Protein AF-A0A7Y5RY85-F1 (afdb_monomer_lite)

Foldseek 3Di:
DDPPPPPDDPVVVVLVVQPCDQPPLVVLQVVLVVCVVVVVLVSSLVSLVVSCGNHVPDLVSLLSNLVSCVVVVVPVVSLVSLVVCVVVVVCPVVSVVVCCVSPPDDPPPPPPPPDD

Structure (mmCIF, N/CA/C/O backbone):
data_AF-A0A7Y5RY85-F1
#
_entry.id   AF-A0A7Y5RY85-F1
#
loop_
_atom_site.group_PDB
_atom_site.id
_atom_site.type_symbol
_atom_site.label_atom_id
_atom_site.label_alt_id
_atom_site.label_comp_id
_atom_site.label_asym_id
_atom_site.label_entity_id
_atom_site.label_seq_id
_atom_site.pdbx_PDB_ins_code
_atom_site.Cartn_x
_atom_site.Cartn_y
_atom_site.Cartn_z
_atom_site.occupancy
_atom_site.B_iso_or_equiv
_atom_site.auth_seq_id
_atom_site.auth_comp_id
_atom_site.auth_asym_id
_atom_site.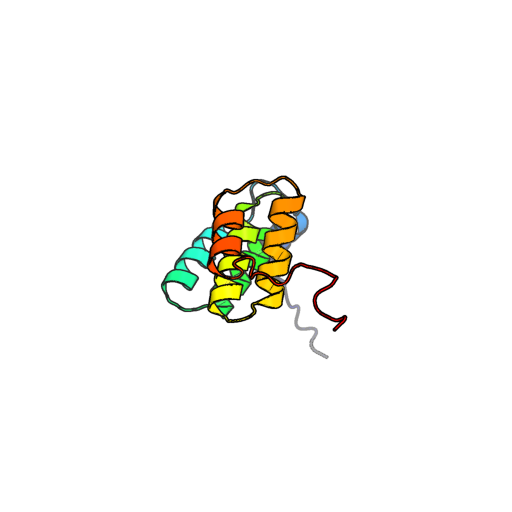auth_atom_id
_atom_site.pdbx_PDB_model_num
ATOM 1 N N . MET A 1 1 ? 27.131 -31.102 4.960 1.00 42.59 1 MET A N 1
ATOM 2 C CA . MET A 1 1 ? 26.549 -29.756 4.746 1.00 42.59 1 MET A CA 1
ATOM 3 C C . MET A 1 1 ? 25.741 -29.737 3.453 1.00 42.59 1 MET A C 1
ATOM 5 O O . MET A 1 1 ? 26.321 -29.611 2.382 1.00 42.59 1 MET A O 1
ATOM 9 N N . GLY A 1 2 ? 24.419 -29.897 3.532 1.00 49.03 2 GLY A N 1
ATOM 10 C CA . GLY A 1 2 ? 23.543 -29.742 2.370 1.00 49.03 2 GLY A CA 1
ATOM 11 C C . GLY A 1 2 ? 23.353 -28.261 2.058 1.00 49.03 2 GLY A C 1
ATOM 12 O O . GLY A 1 2 ? 22.667 -27.563 2.800 1.00 49.03 2 GLY A O 1
ATOM 13 N N . ARG A 1 3 ? 23.951 -27.768 0.969 1.00 54.47 3 ARG A N 1
ATOM 14 C CA . ARG A 1 3 ? 23.483 -26.523 0.355 1.00 54.47 3 ARG A CA 1
ATOM 15 C C . ARG A 1 3 ? 22.150 -26.863 -0.294 1.00 54.47 3 ARG A C 1
ATOM 17 O O . ARG A 1 3 ? 22.111 -27.348 -1.417 1.00 54.47 3 ARG A O 1
ATOM 24 N N . SER A 1 4 ? 21.073 -26.688 0.466 1.00 54.00 4 SER A N 1
ATOM 25 C CA . SER A 1 4 ? 19.738 -26.539 -0.097 1.00 54.00 4 SER A CA 1
ATOM 26 C C . SER A 1 4 ? 19.841 -25.390 -1.096 1.00 54.00 4 SER A C 1
ATOM 28 O O . SER A 1 4 ? 19.956 -24.224 -0.718 1.00 54.00 4 SER A O 1
ATOM 30 N N . ASP A 1 5 ? 19.922 -25.748 -2.373 1.00 58.47 5 ASP A N 1
ATOM 31 C CA . ASP A 1 5 ? 19.779 -24.837 -3.494 1.00 58.47 5 ASP A CA 1
ATOM 32 C C . ASP A 1 5 ? 18.347 -24.306 -3.411 1.00 58.47 5 ASP A C 1
ATOM 34 O O . ASP A 1 5 ? 17.404 -24.900 -3.933 1.00 58.47 5 ASP A O 1
ATOM 38 N N . ARG A 1 6 ? 18.155 -23.240 -2.623 1.00 62.25 6 ARG A N 1
ATOM 39 C CA . ARG A 1 6 ? 16.931 -22.444 -2.614 1.00 62.25 6 ARG A CA 1
ATOM 40 C C . ARG A 1 6 ? 16.869 -21.752 -3.967 1.00 62.25 6 ARG A C 1
ATOM 42 O O . ARG A 1 6 ? 17.161 -20.561 -4.071 1.00 62.25 6 ARG A O 1
ATOM 49 N N . ARG A 1 7 ? 16.528 -22.510 -5.011 1.00 67.44 7 ARG A N 1
ATOM 50 C CA . ARG A 1 7 ? 16.228 -21.939 -6.315 1.00 67.44 7 ARG A CA 1
ATOM 51 C C . ARG A 1 7 ? 15.047 -21.026 -6.104 1.00 67.44 7 ARG A C 1
ATOM 53 O O . ARG A 1 7 ? 13.941 -21.463 -5.794 1.00 67.44 7 ARG A O 1
ATOM 60 N N . ARG A 1 8 ? 15.339 -19.735 -6.173 1.00 72.38 8 ARG A N 1
ATOM 61 C CA . ARG A 1 8 ? 14.323 -18.704 -6.136 1.00 72.38 8 ARG A CA 1
ATOM 62 C C . ARG A 1 8 ? 13.355 -18.977 -7.277 1.00 72.38 8 ARG A C 1
ATOM 64 O O . ARG A 1 8 ? 13.792 -19.378 -8.355 1.00 72.38 8 ARG A O 1
ATOM 71 N N . ASP A 1 9 ? 12.072 -18.765 -7.017 1.00 85.88 9 ASP A N 1
ATOM 72 C CA . ASP A 1 9 ? 11.042 -18.842 -8.045 1.00 85.88 9 ASP A CA 1
ATOM 73 C C . ASP A 1 9 ? 11.514 -18.059 -9.297 1.00 85.88 9 ASP A C 1
ATOM 75 O O . ASP A 1 9 ? 11.893 -16.883 -9.172 1.00 85.88 9 ASP A O 1
ATOM 79 N N . PRO A 1 10 ? 11.592 -18.707 -10.476 1.00 85.56 10 PRO A N 1
ATOM 80 C CA . PRO A 1 10 ? 12.130 -18.089 -11.685 1.00 85.56 10 PRO A CA 1
ATOM 81 C C . PRO A 1 10 ? 11.362 -16.833 -12.103 1.00 85.56 10 PRO A C 1
ATOM 83 O O . PRO A 1 10 ? 11.954 -15.881 -12.615 1.00 85.56 10 PRO A O 1
ATOM 86 N N . GLN A 1 11 ? 10.049 -16.818 -11.878 1.00 83.12 11 GLN A N 1
ATOM 87 C CA . GLN A 1 11 ? 9.170 -15.702 -12.180 1.00 83.12 11 GLN A CA 1
ATOM 88 C C . GLN A 1 11 ? 9.458 -14.538 -11.235 1.00 83.12 11 GLN A C 1
ATOM 90 O O . GLN A 1 11 ? 9.659 -13.420 -11.712 1.00 83.12 11 GLN A O 1
ATOM 95 N N . LEU A 1 12 ? 9.608 -14.794 -9.930 1.00 84.38 12 LEU A N 1
ATOM 96 C CA . LEU A 1 12 ? 10.042 -13.766 -8.982 1.00 84.38 12 LEU A CA 1
ATOM 97 C C . LEU A 1 12 ? 11.402 -13.194 -9.380 1.00 84.38 12 LEU A C 1
ATOM 99 O O . LEU A 1 12 ? 11.537 -11.977 -9.460 1.00 84.38 12 LEU A O 1
ATOM 103 N N . ALA A 1 13 ? 12.395 -14.040 -9.669 1.00 87.56 13 ALA A N 1
ATOM 104 C CA . ALA A 1 13 ? 13.729 -13.585 -10.068 1.00 87.56 13 ALA A CA 1
ATOM 105 C C . ALA A 1 13 ? 13.688 -12.702 -11.327 1.00 87.56 13 ALA A C 1
ATOM 107 O O . ALA A 1 13 ? 14.359 -11.670 -11.383 1.00 87.56 13 ALA A O 1
ATOM 108 N N . ARG A 1 14 ? 12.859 -13.071 -12.310 1.00 84.81 14 ARG A N 1
ATOM 109 C CA . ARG A 1 14 ? 12.639 -12.281 -13.523 1.00 84.81 14 ARG A CA 1
ATOM 110 C C . ARG A 1 14 ? 11.983 -10.935 -13.226 1.00 84.81 14 ARG A C 1
ATOM 112 O O . ARG A 1 14 ? 12.458 -9.926 -13.734 1.00 84.81 14 ARG A O 1
ATOM 119 N N . GLU A 1 15 ? 10.918 -10.896 -12.426 1.00 82.44 15 GLU A N 1
ATOM 120 C CA . GLU A 1 15 ? 10.289 -9.635 -12.006 1.00 82.44 15 GLU A CA 1
ATOM 121 C C . GLU A 1 15 ? 11.297 -8.710 -11.312 1.00 82.44 15 GLU A C 1
ATOM 123 O O . GLU A 1 15 ? 11.358 -7.516 -11.604 1.00 82.44 15 GLU A O 1
ATOM 128 N N . GLU A 1 16 ? 12.117 -9.265 -10.413 1.00 88.50 16 GLU A N 1
ATOM 129 C CA . GLU A 1 16 ? 13.098 -8.487 -9.657 1.00 88.50 16 GLU A CA 1
ATOM 130 C C . GLU A 1 16 ? 14.183 -7.881 -10.539 1.00 88.50 16 GLU A C 1
ATOM 132 O O . GLU A 1 16 ? 14.645 -6.782 -10.244 1.00 88.50 16 GLU A O 1
ATOM 137 N N . ALA A 1 17 ? 14.591 -8.594 -11.589 1.00 90.88 17 ALA A N 1
ATOM 138 C CA . ALA A 1 17 ? 15.594 -8.131 -12.540 1.00 90.88 17 ALA A CA 1
ATOM 139 C C . ALA A 1 17 ? 15.076 -6.998 -13.434 1.00 90.88 17 ALA A C 1
ATOM 141 O O . ALA A 1 17 ? 15.866 -6.273 -14.032 1.00 90.88 17 ALA A O 1
ATOM 142 N N . LEU A 1 18 ? 13.754 -6.861 -13.554 1.00 87.44 18 LEU A N 1
ATOM 143 C CA . LEU A 1 18 ? 13.147 -5.891 -14.450 1.00 87.44 18 LEU A CA 1
ATOM 144 C C . LEU A 1 18 ? 12.834 -4.564 -13.755 1.00 87.44 18 LEU A C 1
ATOM 146 O O . LEU A 1 18 ? 12.770 -3.563 -14.449 1.00 87.44 18 LEU A O 1
ATOM 150 N N . ARG A 1 19 ? 12.650 -4.521 -12.433 1.00 88.50 19 ARG A N 1
ATOM 151 C CA . ARG A 1 19 ? 12.197 -3.320 -11.702 1.00 88.50 19 ARG A CA 1
ATOM 152 C C . ARG A 1 19 ? 13.237 -2.166 -11.647 1.00 88.50 19 ARG A C 1
ATOM 154 O O . ARG A 1 19 ? 14.437 -2.437 -11.648 1.00 88.50 19 ARG A O 1
ATOM 161 N N . PRO A 1 20 ? 12.798 -0.909 -11.434 1.00 91.81 20 PRO A N 1
ATOM 162 C CA . PRO A 1 20 ? 11.403 -0.465 -11.471 1.00 91.81 20 PRO A CA 1
ATOM 163 C C . PRO A 1 20 ? 10.868 -0.455 -12.912 1.00 91.81 20 PRO A C 1
ATOM 165 O O . PRO A 1 20 ? 11.567 -0.037 -13.832 1.00 91.81 20 PRO A O 1
ATOM 168 N N . ARG A 1 21 ? 9.629 -0.922 -13.128 1.00 91.62 21 ARG A N 1
ATOM 169 C CA . ARG A 1 21 ? 8.977 -0.938 -14.455 1.00 91.62 21 ARG A CA 1
ATOM 170 C C . ARG A 1 21 ? 7.569 -0.363 -14.381 1.00 91.62 21 ARG A C 1
ATOM 172 O O . ARG A 1 21 ? 6.767 -0.925 -13.644 1.00 91.62 21 ARG A O 1
ATOM 179 N N . PRO A 1 22 ? 7.213 0.614 -15.236 1.00 91.94 22 PRO A N 1
ATOM 180 C CA . PRO A 1 22 ? 5.870 1.206 -15.270 1.00 91.94 22 PRO A CA 1
ATOM 181 C C . PRO A 1 22 ? 4.706 0.236 -15.531 1.00 91.94 22 PRO A C 1
ATOM 183 O O . PRO A 1 22 ? 3.555 0.586 -15.304 1.00 91.94 22 PRO A O 1
ATOM 186 N N . PHE A 1 23 ? 4.984 -0.970 -16.037 1.00 90.50 23 PHE A N 1
ATOM 187 C CA . PHE A 1 23 ? 3.965 -1.947 -16.446 1.00 90.50 23 PHE A CA 1
ATOM 188 C C . PHE A 1 23 ? 3.872 -3.172 -15.522 1.00 90.50 23 PHE A C 1
ATOM 190 O O . PHE A 1 23 ? 3.136 -4.106 -15.824 1.00 90.50 23 PHE A O 1
ATOM 197 N N . LEU A 1 24 ? 4.643 -3.216 -14.430 1.00 93.69 24 LEU A N 1
ATOM 198 C CA . LEU A 1 24 ? 4.585 -4.300 -13.440 1.00 93.69 24 LEU A CA 1
ATOM 199 C C . LEU A 1 24 ? 3.808 -3.857 -12.193 1.00 93.69 24 LEU A C 1
ATOM 201 O O . LEU A 1 24 ? 3.689 -2.666 -11.923 1.00 93.69 24 LEU A O 1
ATOM 205 N N . GLY A 1 25 ? 3.306 -4.817 -11.414 1.00 95.06 25 GLY A N 1
ATOM 206 C CA . GLY A 1 25 ? 2.700 -4.564 -10.103 1.00 95.06 25 GLY A CA 1
ATOM 207 C C . GLY A 1 25 ? 1.182 -4.381 -10.099 1.00 95.06 25 GLY A C 1
ATOM 208 O O . GLY A 1 25 ? 0.592 -4.461 -9.029 1.00 95.06 25 GLY A O 1
ATOM 209 N N . TYR A 1 26 ? 0.535 -4.217 -11.256 1.00 96.62 26 TYR A N 1
ATOM 210 C CA . TYR A 1 26 ? -0.931 -4.123 -11.342 1.00 96.62 26 TYR A CA 1
ATOM 211 C C . TYR A 1 26 ? -1.636 -5.401 -10.878 1.00 96.62 26 TYR A C 1
ATOM 213 O O . TYR A 1 26 ? -2.660 -5.340 -10.213 1.00 96.62 26 TYR A O 1
ATOM 221 N N . ASP A 1 27 ? -1.074 -6.566 -11.184 1.00 95.75 27 ASP A N 1
ATOM 222 C CA . ASP A 1 27 ? -1.545 -7.864 -10.698 1.00 95.75 27 ASP A CA 1
ATOM 223 C C . ASP A 1 27 ? -1.491 -7.956 -9.165 1.00 95.75 27 ASP A C 1
ATOM 225 O O . ASP A 1 27 ? -2.441 -8.411 -8.524 1.00 95.75 27 ASP A O 1
ATOM 229 N N . ARG A 1 28 ? -0.397 -7.463 -8.572 1.00 97.19 28 ARG A N 1
ATOM 230 C CA . ARG A 1 28 ? -0.232 -7.378 -7.117 1.00 97.19 28 ARG A CA 1
ATOM 231 C C . ARG A 1 28 ? -1.244 -6.412 -6.514 1.00 97.19 28 ARG A C 1
ATOM 233 O O . ARG A 1 28 ? -1.891 -6.758 -5.535 1.00 97.19 28 ARG A O 1
ATOM 240 N N . ASP A 1 29 ? -1.421 -5.241 -7.112 1.00 98.38 29 ASP A N 1
ATOM 241 C CA . ASP A 1 29 ? -2.390 -4.248 -6.650 1.00 98.38 29 ASP A CA 1
ATOM 242 C C . ASP A 1 29 ? -3.828 -4.787 -6.671 1.00 98.38 29 ASP A C 1
ATOM 244 O O . ASP A 1 29 ? -4.516 -4.735 -5.655 1.00 98.38 29 ASP A O 1
ATOM 248 N N . GLN A 1 30 ? -4.249 -5.421 -7.770 1.00 98.56 30 GLN A N 1
ATOM 249 C CA . GLN A 1 30 ? -5.576 -6.040 -7.880 1.00 98.56 30 GLN A CA 1
ATOM 250 C C . GLN A 1 30 ? -5.797 -7.133 -6.828 1.00 98.56 30 GLN A C 1
ATOM 252 O O . GLN A 1 30 ? -6.851 -7.184 -6.188 1.00 98.56 30 GLN A O 1
ATOM 257 N N . LEU A 1 31 ? -4.793 -7.984 -6.595 1.00 98.50 31 LEU A N 1
ATOM 258 C CA . LEU A 1 31 ? -4.854 -8.975 -5.524 1.00 98.50 31 LEU A CA 1
ATOM 259 C C . LEU A 1 31 ? -4.937 -8.307 -4.142 1.00 98.50 31 LEU A C 1
ATOM 261 O O . LEU A 1 31 ? -5.691 -8.766 -3.285 1.00 98.50 31 LEU A O 1
ATOM 265 N N . GLY A 1 32 ? -4.204 -7.214 -3.929 1.00 98.75 32 GLY A N 1
ATOM 266 C CA . GLY A 1 32 ? -4.269 -6.411 -2.710 1.00 98.75 32 GLY A CA 1
ATOM 267 C C . GLY A 1 32 ? -5.662 -5.833 -2.463 1.00 98.75 32 GLY A C 1
ATOM 268 O O . GLY A 1 32 ? -6.186 -5.972 -1.359 1.00 98.75 32 GLY A O 1
ATOM 269 N N . VAL A 1 33 ? -6.301 -5.257 -3.487 1.00 98.56 33 VAL A N 1
ATOM 270 C CA . VAL A 1 33 ? -7.677 -4.732 -3.407 1.00 98.56 33 VAL A CA 1
ATOM 271 C C . VAL A 1 33 ? -8.662 -5.844 -3.055 1.00 98.56 33 VAL A C 1
ATOM 273 O O . VAL A 1 33 ? -9.503 -5.666 -2.172 1.00 98.56 33 VAL A O 1
ATOM 276 N N . TYR A 1 34 ? -8.531 -7.010 -3.693 1.00 98.69 34 TYR A N 1
ATOM 277 C CA . TYR A 1 34 ? -9.348 -8.174 -3.363 1.00 98.69 34 TYR A CA 1
ATOM 278 C C . TYR A 1 34 ? -9.176 -8.583 -1.893 1.00 98.69 34 TYR A C 1
ATOM 280 O O . TYR A 1 34 ? -10.166 -8.723 -1.180 1.00 98.69 34 TYR A O 1
ATOM 288 N N . LEU A 1 35 ? -7.937 -8.721 -1.414 1.00 98.75 35 LEU A N 1
ATOM 289 C CA . LEU A 1 35 ? -7.634 -9.104 -0.030 1.00 98.75 35 LEU A CA 1
ATOM 290 C C . LEU A 1 35 ? -8.134 -8.070 0.988 1.00 98.75 35 LEU A C 1
ATOM 292 O O . LEU A 1 35 ? -8.682 -8.455 2.020 1.00 98.75 35 LEU A O 1
ATOM 296 N N . LEU A 1 36 ? -8.014 -6.776 0.679 1.00 98.38 36 LEU A N 1
ATOM 297 C CA . LEU A 1 36 ? -8.551 -5.687 1.495 1.00 98.38 36 LEU A CA 1
ATOM 298 C C . LEU A 1 36 ? -10.074 -5.811 1.642 1.00 98.38 36 LEU A C 1
ATOM 300 O O . LEU A 1 36 ? -10.593 -5.723 2.750 1.00 98.38 36 LEU A O 1
ATOM 304 N N . GLY A 1 37 ? -10.790 -6.100 0.550 1.00 98.12 37 GLY A N 1
ATOM 305 C CA . GLY A 1 37 ? -12.235 -6.356 0.579 1.00 98.12 37 GLY A CA 1
ATOM 306 C C . GLY A 1 37 ? -12.644 -7.613 1.362 1.00 98.12 37 GLY A C 1
ATOM 307 O O . GLY A 1 37 ? -13.822 -7.790 1.670 1.00 98.12 37 GLY A O 1
ATOM 308 N N . ARG A 1 38 ? -11.687 -8.488 1.694 1.00 98.31 38 ARG A N 1
ATOM 309 C CA . ARG A 1 38 ? -11.873 -9.685 2.531 1.00 98.31 38 ARG A CA 1
ATOM 310 C C . ARG A 1 38 ? -11.368 -9.504 3.965 1.00 98.31 38 ARG A C 1
ATOM 312 O O . ARG A 1 38 ? -11.325 -10.491 4.691 1.00 98.31 38 ARG A O 1
ATOM 319 N N . ASP A 1 39 ? -10.985 -8.285 4.347 1.00 97.88 39 ASP A N 1
ATOM 320 C CA . ASP A 1 39 ? -10.394 -7.951 5.652 1.00 97.88 39 ASP A CA 1
ATOM 321 C C . ASP A 1 39 ? -9.086 -8.713 5.958 1.00 97.88 39 ASP A C 1
ATOM 323 O O . ASP A 1 39 ? -8.648 -8.826 7.098 1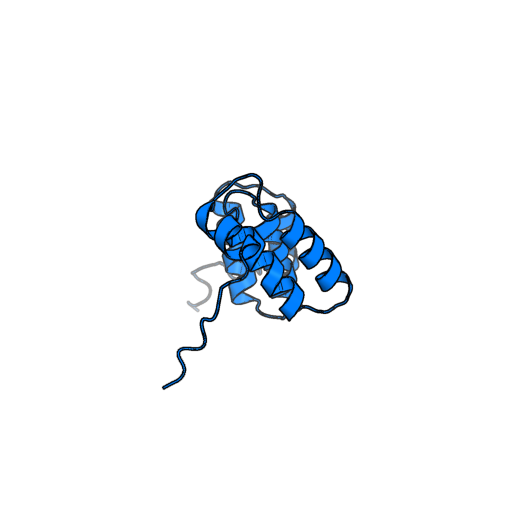.00 97.88 39 ASP A O 1
ATOM 327 N N . ALA A 1 40 ? -8.413 -9.227 4.921 1.00 98.62 40 ALA A N 1
ATOM 328 C CA . ALA A 1 40 ? -7.104 -9.867 5.028 1.00 98.62 40 ALA A CA 1
ATOM 329 C C . ALA A 1 40 ? -5.996 -8.803 4.938 1.00 98.62 40 ALA A C 1
ATOM 331 O O . ALA A 1 40 ? -5.226 -8.756 3.972 1.00 98.62 40 ALA A O 1
ATOM 332 N N . LEU A 1 41 ? -5.967 -7.903 5.921 1.00 98.50 41 LEU A N 1
ATOM 333 C CA . LEU A 1 41 ? -5.266 -6.620 5.843 1.00 98.50 41 LEU A CA 1
ATOM 334 C C . LEU A 1 41 ? -3.743 -6.755 5.690 1.00 98.50 41 LEU A C 1
ATOM 336 O O . LEU A 1 41 ? -3.147 -6.083 4.851 1.00 98.50 41 LEU A O 1
ATOM 340 N N . GLU A 1 42 ? -3.097 -7.654 6.427 1.00 98.38 42 GLU A N 1
ATOM 341 C CA . GLU A 1 42 ? -1.644 -7.863 6.357 1.00 98.38 42 GLU A CA 1
ATOM 342 C C . GLU A 1 42 ? -1.225 -8.466 5.009 1.00 98.38 42 GLU A C 1
ATOM 344 O O . GLU A 1 42 ? -0.195 -8.101 4.432 1.00 98.38 42 GLU A O 1
ATOM 349 N N . LEU A 1 43 ? -2.048 -9.371 4.467 1.00 98.56 43 LEU A N 1
ATOM 350 C CA . LEU A 1 43 ? -1.826 -9.928 3.135 1.00 98.56 43 LEU A CA 1
ATOM 351 C C . LEU A 1 43 ? -2.014 -8.847 2.069 1.00 98.56 43 LEU A C 1
ATOM 353 O O . LEU A 1 43 ? -1.175 -8.742 1.175 1.00 98.56 43 LEU A O 1
ATOM 357 N N . ALA A 1 44 ? -3.053 -8.017 2.182 1.00 98.75 44 ALA A N 1
ATOM 358 C CA . ALA A 1 44 ? -3.277 -6.896 1.275 1.00 98.75 44 ALA A CA 1
ATOM 359 C C . ALA A 1 44 ? -2.094 -5.914 1.290 1.00 98.75 44 ALA A C 1
ATOM 361 O O . ALA A 1 44 ? -1.560 -5.575 0.233 1.00 98.75 44 ALA A O 1
ATOM 362 N N . GLU A 1 45 ? -1.605 -5.540 2.477 1.00 98.62 45 GLU A N 1
ATOM 363 C CA . GLU A 1 45 ? -0.422 -4.689 2.626 1.00 98.62 45 GLU A CA 1
ATOM 364 C C . GLU A 1 45 ? 0.804 -5.285 1.929 1.00 98.62 45 GLU A C 1
ATOM 366 O O . GLU A 1 45 ? 1.513 -4.578 1.209 1.00 98.62 45 GLU A O 1
ATOM 371 N N . SER A 1 46 ? 1.043 -6.592 2.085 1.00 98.50 46 SER A N 1
ATOM 372 C CA . SER A 1 46 ? 2.166 -7.260 1.421 1.00 98.50 46 SER A CA 1
ATOM 373 C C . SER A 1 46 ? 2.107 -7.126 -0.107 1.00 98.50 46 SER A C 1
ATOM 375 O O . SER A 1 46 ? 3.142 -6.919 -0.748 1.00 98.50 46 SER A O 1
ATOM 377 N N . GLN A 1 47 ? 0.902 -7.177 -0.688 1.00 98.62 47 GLN A N 1
ATOM 378 C CA . GLN A 1 47 ? 0.716 -7.039 -2.129 1.00 98.62 47 GLN A CA 1
ATOM 379 C C . GLN A 1 47 ? 0.898 -5.595 -2.594 1.00 98.62 47 GLN A C 1
ATOM 381 O O . GLN A 1 47 ? 1.646 -5.367 -3.545 1.00 98.62 47 GLN A O 1
ATOM 386 N N . PHE A 1 48 ? 0.319 -4.614 -1.896 1.00 98.62 48 PHE A N 1
ATOM 387 C CA . PHE A 1 48 ? 0.500 -3.202 -2.248 1.00 98.62 48 PHE A CA 1
ATOM 388 C C . PHE A 1 48 ? 1.962 -2.764 -2.128 1.00 98.62 48 PHE A C 1
ATOM 390 O O . PHE A 1 48 ? 2.492 -2.111 -3.025 1.00 98.62 48 PHE A O 1
ATOM 397 N N . ARG A 1 49 ? 2.675 -3.205 -1.084 1.00 98.19 49 ARG A N 1
ATOM 398 C CA . ARG A 1 49 ? 4.119 -2.952 -0.950 1.00 98.19 49 ARG A CA 1
ATOM 399 C C . ARG A 1 49 ? 4.911 -3.541 -2.111 1.00 98.19 49 ARG A C 1
ATOM 401 O O . ARG A 1 49 ? 5.841 -2.902 -2.607 1.00 98.19 49 ARG A O 1
ATOM 408 N N . ARG A 1 50 ? 4.555 -4.746 -2.566 1.00 97.00 50 ARG A N 1
ATOM 409 C CA . ARG A 1 50 ? 5.193 -5.351 -3.739 1.00 97.00 50 ARG A CA 1
ATOM 410 C C . ARG A 1 50 ? 4.858 -4.587 -5.020 1.00 97.00 50 ARG A C 1
ATOM 412 O O . ARG A 1 50 ? 5.763 -4.409 -5.829 1.00 97.00 50 ARG A O 1
ATOM 419 N N . ALA A 1 51 ? 3.626 -4.106 -5.183 1.00 97.75 51 ALA A N 1
ATOM 420 C CA . ALA A 1 51 ? 3.223 -3.272 -6.314 1.00 97.75 51 ALA A CA 1
ATOM 421 C C . ALA A 1 51 ? 4.065 -1.985 -6.386 1.00 97.75 51 ALA A C 1
ATOM 423 O O . ALA A 1 51 ? 4.720 -1.747 -7.399 1.00 97.75 51 ALA A O 1
ATOM 424 N N . VAL A 1 52 ? 4.166 -1.237 -5.277 1.00 96.75 52 VAL A N 1
ATOM 425 C CA . VAL A 1 52 ? 5.003 -0.022 -5.166 1.00 96.75 52 VAL A CA 1
ATOM 426 C C . VAL A 1 52 ? 6.475 -0.317 -5.467 1.00 96.75 52 VAL A C 1
ATOM 428 O O . VAL A 1 52 ? 7.151 0.453 -6.142 1.00 96.75 52 VAL A O 1
ATOM 431 N N . TRP A 1 53 ? 6.998 -1.446 -4.990 1.00 96.19 53 TRP A N 1
ATOM 432 C CA . TRP A 1 53 ? 8.391 -1.827 -5.226 1.00 96.19 53 TRP A CA 1
ATOM 433 C C . TRP A 1 53 ? 8.678 -2.231 -6.681 1.00 96.19 53 TRP A C 1
ATOM 435 O O . TRP A 1 53 ? 9.781 -1.996 -7.182 1.00 96.19 53 TRP A O 1
ATOM 445 N N . LEU A 1 54 ? 7.708 -2.850 -7.362 1.00 95.94 54 LEU A N 1
ATOM 446 C CA . LEU A 1 54 ? 7.802 -3.191 -8.785 1.00 95.94 54 LEU A CA 1
ATOM 447 C C . LEU A 1 54 ? 7.685 -1.942 -9.665 1.00 95.94 54 LEU A C 1
ATOM 449 O O . LEU A 1 54 ? 8.407 -1.823 -10.659 1.00 95.94 54 LEU A O 1
ATOM 453 N N . ASN A 1 55 ? 6.803 -1.022 -9.283 1.00 95.56 55 ASN A N 1
ATOM 454 C CA . ASN A 1 55 ? 6.503 0.199 -10.008 1.00 95.56 55 ASN A CA 1
ATOM 455 C C . ASN A 1 55 ? 6.235 1.364 -9.034 1.00 95.56 55 ASN A C 1
ATOM 457 O O . ASN A 1 55 ? 5.095 1.585 -8.625 1.00 95.56 55 ASN A O 1
ATOM 461 N N . PRO A 1 56 ? 7.268 2.146 -8.684 1.00 93.56 56 PRO A N 1
ATOM 462 C CA . PRO A 1 56 ? 7.117 3.289 -7.789 1.00 93.56 56 PRO A CA 1
ATOM 463 C C . PRO A 1 56 ? 6.483 4.511 -8.471 1.00 93.56 56 PRO A C 1
ATOM 465 O O . PRO A 1 56 ? 6.228 5.505 -7.795 1.00 93.56 56 PRO A O 1
ATOM 468 N N . TYR A 1 57 ? 6.260 4.458 -9.790 1.00 91.50 57 TYR A N 1
ATOM 469 C CA . TYR A 1 57 ? 5.728 5.564 -10.590 1.00 91.50 57 TYR A CA 1
ATOM 470 C C . TYR A 1 57 ? 4.198 5.600 -10.620 1.00 91.50 57 TYR A C 1
ATOM 472 O O . TYR A 1 57 ? 3.633 6.590 -11.070 1.00 91.50 57 TYR A O 1
ATOM 480 N N . GLU A 1 58 ? 3.537 4.528 -10.173 1.00 95.06 58 GLU A N 1
ATOM 481 C CA . GLU A 1 58 ? 2.080 4.423 -10.140 1.00 95.06 58 GLU A CA 1
ATOM 482 C C . GLU A 1 58 ? 1.538 4.901 -8.779 1.00 95.06 58 GLU A C 1
ATOM 484 O O . GLU A 1 58 ? 1.662 4.183 -7.776 1.00 95.06 58 GLU A O 1
ATOM 489 N N . PRO A 1 59 ? 0.961 6.114 -8.693 1.00 94.75 59 PRO A N 1
ATOM 490 C CA . PRO A 1 59 ? 0.501 6.673 -7.425 1.00 94.75 59 PRO A CA 1
ATOM 491 C C . PRO A 1 59 ? -0.650 5.893 -6.783 1.00 94.75 59 PRO A C 1
ATOM 493 O O . PRO A 1 59 ? -0.754 5.891 -5.551 1.00 94.75 59 PRO A O 1
ATOM 496 N N . TRP A 1 60 ? -1.474 5.185 -7.566 1.00 95.56 60 TRP A N 1
ATOM 497 C CA . TRP A 1 60 ? -2.567 4.374 -7.023 1.00 95.56 60 TRP A CA 1
ATOM 498 C C . TRP A 1 60 ? -2.060 3.273 -6.081 1.00 95.56 60 TRP A C 1
ATOM 500 O O . TRP A 1 60 ? -2.688 3.017 -5.054 1.00 95.56 60 TRP A O 1
ATOM 510 N N . PHE A 1 61 ? -0.876 2.701 -6.331 1.00 96.94 61 PHE A N 1
ATOM 511 C CA . PHE A 1 61 ? -0.312 1.647 -5.476 1.00 96.94 61 PHE A CA 1
ATOM 512 C C . PHE A 1 61 ? 0.038 2.169 -4.077 1.00 96.94 61 PHE A C 1
ATOM 514 O O . PHE A 1 61 ? -0.251 1.521 -3.067 1.00 96.94 61 PHE A O 1
ATOM 521 N N . LYS A 1 62 ? 0.616 3.376 -3.994 1.00 96.06 62 LYS A N 1
ATOM 522 C CA . LYS A 1 62 ? 0.872 4.047 -2.710 1.00 96.06 62 LYS A CA 1
ATOM 523 C C . LYS A 1 62 ? -0.445 4.428 -2.020 1.00 96.06 62 LYS A C 1
ATOM 525 O O . LYS A 1 62 ? -0.548 4.296 -0.803 1.00 96.06 62 LYS A O 1
ATOM 530 N N . LEU A 1 63 ? -1.467 4.857 -2.767 1.00 96.88 63 LEU A N 1
ATOM 531 C CA . LEU A 1 63 ? -2.770 5.210 -2.193 1.00 96.88 63 LEU A CA 1
ATOM 532 C C . LEU A 1 63 ? -3.479 3.991 -1.581 1.00 96.88 63 LEU A C 1
ATOM 534 O O . LEU A 1 63 ? -4.000 4.071 -0.465 1.00 96.88 63 LEU A O 1
ATOM 538 N N . HIS A 1 64 ? -3.485 2.853 -2.275 1.00 97.88 64 HIS A N 1
ATOM 539 C CA . HIS A 1 64 ? -4.049 1.619 -1.737 1.00 97.88 64 HIS A CA 1
ATOM 540 C C . HIS A 1 64 ? -3.255 1.111 -0.529 1.00 97.88 64 HIS A C 1
ATOM 542 O O . HIS A 1 64 ? -3.855 0.700 0.469 1.00 97.88 64 HIS A O 1
ATOM 548 N N . TRP A 1 65 ? -1.922 1.240 -0.547 1.00 98.38 65 TRP A N 1
ATOM 549 C CA . TRP A 1 65 ? -1.106 0.948 0.631 1.00 98.38 65 TRP A CA 1
ATOM 550 C C . TRP A 1 65 ? -1.473 1.849 1.825 1.00 98.38 65 TRP A C 1
ATOM 552 O O . TRP A 1 65 ? -1.701 1.349 2.926 1.00 98.38 65 TRP A O 1
ATOM 562 N N . ALA A 1 66 ? -1.632 3.159 1.621 1.00 97.56 66 ALA A N 1
ATOM 563 C CA . ALA A 1 66 ? -2.093 4.063 2.678 1.00 97.56 66 ALA A CA 1
ATOM 564 C C . ALA A 1 66 ? -3.476 3.662 3.215 1.00 97.56 66 ALA A C 1
ATOM 566 O O . ALA A 1 66 ? -3.717 3.697 4.421 1.00 97.56 66 ALA A O 1
ATOM 567 N N . THR A 1 67 ? -4.376 3.241 2.326 1.00 97.56 67 THR A N 1
ATOM 568 C CA . THR A 1 67 ? -5.731 2.808 2.684 1.00 97.56 67 THR A CA 1
ATOM 569 C C . THR A 1 67 ? -5.706 1.578 3.595 1.00 97.56 67 THR A C 1
ATOM 571 O O . THR A 1 67 ? -6.388 1.568 4.622 1.00 97.56 67 THR A O 1
ATOM 574 N N . VAL A 1 68 ? -4.888 0.564 3.288 1.00 98.56 68 VAL A N 1
ATOM 575 C CA . VAL A 1 68 ? -4.765 -0.605 4.175 1.00 98.56 68 VAL A CA 1
ATOM 576 C C . VAL A 1 68 ? -4.054 -0.264 5.486 1.00 98.56 68 VAL A C 1
ATOM 578 O O . VAL A 1 68 ? -4.436 -0.784 6.528 1.00 98.56 68 VAL A O 1
ATOM 581 N N . LEU A 1 69 ? -3.090 0.665 5.488 1.00 98.56 69 LEU A N 1
ATOM 582 C CA . LEU A 1 69 ? -2.455 1.138 6.724 1.00 98.56 69 LEU A CA 1
ATOM 583 C C . LEU A 1 69 ? -3.468 1.817 7.663 1.00 98.56 69 LEU A C 1
ATOM 585 O O . LEU A 1 69 ? -3.425 1.597 8.875 1.00 98.56 69 LEU A O 1
ATOM 589 N N . VAL A 1 70 ? -4.428 2.577 7.121 1.00 98.12 70 VAL A N 1
ATOM 590 C CA . VAL A 1 70 ? -5.559 3.123 7.895 1.00 98.12 70 VAL A CA 1
ATOM 591 C C . VAL A 1 70 ? -6.425 2.004 8.480 1.00 98.12 70 VAL A C 1
ATOM 593 O O . VAL A 1 70 ? -6.796 2.074 9.656 1.00 98.12 70 VAL A O 1
ATOM 596 N N . ALA A 1 71 ? -6.735 0.968 7.693 1.00 97.69 71 ALA A N 1
ATOM 597 C CA . ALA A 1 71 ? -7.506 -0.188 8.161 1.00 97.69 71 ALA A CA 1
ATOM 598 C C . ALA A 1 71 ? -6.781 -0.927 9.303 1.00 97.69 71 ALA A C 1
ATOM 600 O O . ALA A 1 71 ? -7.387 -1.195 10.339 1.00 97.69 71 ALA A O 1
ATOM 601 N N . LEU A 1 72 ? -5.462 -1.110 9.173 1.00 98.12 72 LEU A N 1
ATOM 602 C CA . LEU A 1 72 ? -4.554 -1.674 10.183 1.00 98.12 72 LEU A CA 1
ATOM 603 C C . LEU A 1 72 ? -4.312 -0.759 11.399 1.00 98.12 72 LEU A C 1
ATOM 605 O O . LEU A 1 72 ? -3.534 -1.107 12.283 1.00 98.12 72 LEU A O 1
ATOM 609 N N . LYS A 1 73 ? -4.926 0.431 11.453 1.00 97.75 73 LYS A N 1
ATOM 610 C CA . LYS A 1 73 ? -4.713 1.454 12.497 1.00 97.75 73 LYS A CA 1
ATOM 611 C C . LYS A 1 73 ? -3.276 1.985 12.595 1.00 97.75 73 LYS A C 1
ATOM 613 O O . LYS A 1 73 ? -2.937 2.671 13.560 1.00 97.75 73 LYS A O 1
ATOM 618 N N . ARG A 1 74 ? -2.449 1.776 11.570 1.00 98.00 74 ARG A N 1
ATOM 619 C CA . ARG A 1 74 ? -1.085 2.321 11.447 1.00 98.00 74 ARG A CA 1
ATOM 620 C C . ARG A 1 74 ? -1.133 3.749 10.902 1.00 98.00 74 ARG A C 1
ATOM 622 O O . ARG A 1 74 ? -0.665 4.062 9.810 1.00 98.00 74 ARG A O 1
ATOM 629 N N . MET A 1 75 ? -1.749 4.620 11.699 1.00 96.12 75 MET A N 1
ATOM 630 C CA . MET A 1 75 ? -2.133 5.982 11.323 1.00 96.12 75 MET A CA 1
ATOM 631 C C . MET A 1 75 ? -0.935 6.859 10.927 1.00 96.12 75 MET A C 1
ATOM 633 O O . MET A 1 75 ? -0.994 7.539 9.907 1.00 96.12 75 MET A O 1
ATOM 637 N N . GLY A 1 76 ? 0.171 6.816 11.677 1.00 95.31 76 GLY A N 1
ATOM 638 C CA . GLY A 1 76 ? 1.353 7.635 11.371 1.00 95.31 76 GLY A CA 1
ATOM 639 C C . GLY A 1 76 ? 1.955 7.333 9.993 1.00 95.31 76 GLY A C 1
ATOM 640 O O . GLY A 1 76 ? 2.234 8.248 9.222 1.00 95.31 76 GLY A O 1
ATOM 641 N N . GLU A 1 77 ? 2.080 6.049 9.650 1.00 97.06 77 GLU A N 1
ATOM 642 C CA . GLU A 1 77 ? 2.623 5.612 8.358 1.00 97.06 77 GLU A CA 1
ATOM 643 C C . GLU A 1 77 ? 1.685 5.964 7.200 1.00 97.06 77 GLU A C 1
ATOM 645 O O . GLU A 1 77 ? 2.131 6.480 6.176 1.00 97.06 77 GLU A O 1
ATOM 650 N N . ALA A 1 78 ? 0.376 5.758 7.381 1.00 97.69 78 ALA A N 1
ATOM 651 C CA . ALA A 1 78 ? -0.622 6.147 6.391 1.00 97.69 78 ALA A CA 1
ATOM 652 C C . ALA A 1 78 ? -0.592 7.658 6.107 1.00 97.69 78 ALA A C 1
ATOM 654 O O . ALA A 1 78 ? -0.607 8.070 4.947 1.00 97.69 78 ALA A O 1
ATOM 655 N N . GLN A 1 79 ? -0.527 8.489 7.153 1.00 96.38 79 GLN A N 1
ATOM 656 C CA . GLN A 1 79 ? -0.491 9.943 7.002 1.00 96.38 79 GLN A CA 1
ATOM 657 C C . GLN A 1 79 ? 0.750 10.399 6.237 1.00 96.38 79 GLN A C 1
ATOM 659 O O . GLN A 1 79 ? 0.650 11.261 5.362 1.00 96.38 79 GLN A O 1
ATOM 664 N N . GLN A 1 80 ? 1.908 9.825 6.569 1.00 95.62 80 GLN A N 1
ATOM 665 C CA . GLN A 1 80 ? 3.166 10.152 5.915 1.00 95.62 80 GLN A CA 1
ATOM 666 C C . GLN A 1 80 ? 3.106 9.822 4.420 1.00 95.62 80 GLN A C 1
ATOM 668 O O . GLN A 1 80 ? 3.357 10.697 3.594 1.00 95.62 80 GLN A O 1
ATOM 673 N N . LEU A 1 81 ? 2.660 8.612 4.069 1.00 94.62 81 LEU A N 1
ATOM 674 C CA . LEU A 1 81 ? 2.558 8.172 2.677 1.00 94.62 81 LEU A CA 1
ATOM 675 C C . LEU A 1 81 ? 1.583 9.039 1.858 1.00 94.62 81 LEU A C 1
ATOM 677 O O . LEU A 1 81 ? 1.856 9.387 0.710 1.00 94.62 81 LEU A O 1
ATOM 681 N N . LEU A 1 82 ? 0.455 9.440 2.453 1.00 94.69 82 LEU A N 1
ATOM 682 C CA . LEU A 1 82 ? -0.505 10.339 1.806 1.00 94.69 82 LEU A CA 1
ATOM 683 C C . LEU A 1 82 ? 0.054 11.756 1.613 1.00 94.69 82 LEU A C 1
ATOM 685 O O . LEU A 1 82 ? -0.230 12.391 0.598 1.00 94.69 82 LEU A O 1
ATOM 689 N N . ARG A 1 83 ? 0.838 12.269 2.569 1.00 93.12 83 ARG A N 1
ATOM 690 C CA . ARG A 1 83 ? 1.503 13.577 2.444 1.00 93.12 83 ARG A CA 1
ATOM 691 C C . ARG A 1 83 ? 2.560 13.564 1.348 1.00 93.12 83 ARG A C 1
ATOM 693 O O . ARG A 1 83 ? 2.603 14.509 0.567 1.00 93.12 83 ARG A O 1
ATOM 700 N N . GLU A 1 84 ? 3.351 12.499 1.263 1.00 92.38 84 GLU A N 1
ATOM 701 C CA . GLU A 1 84 ? 4.321 12.294 0.182 1.00 92.38 84 GLU A CA 1
ATOM 702 C C . GLU A 1 84 ? 3.631 12.290 -1.183 1.00 92.38 84 GLU A C 1
ATOM 704 O O . GLU A 1 84 ? 4.019 13.058 -2.057 1.00 92.38 84 GLU A O 1
ATOM 709 N N . LEU A 1 85 ? 2.537 11.534 -1.337 1.00 92.81 85 LEU A N 1
ATOM 710 C CA . LEU A 1 85 ? 1.742 11.518 -2.571 1.00 92.81 85 LEU A CA 1
ATOM 711 C C . LEU A 1 85 ? 1.247 12.909 -2.989 1.00 92.81 85 LEU A C 1
ATOM 713 O O . LEU A 1 85 ? 1.301 13.267 -4.166 1.00 92.81 85 LEU A O 1
ATOM 717 N N . VAL A 1 86 ? 0.764 13.706 -2.032 1.00 91.94 86 VAL A N 1
ATOM 718 C CA . VAL A 1 86 ? 0.299 15.072 -2.306 1.00 91.94 86 VAL A CA 1
ATOM 719 C C . VAL A 1 86 ? 1.464 16.001 -2.660 1.00 91.94 86 VAL A C 1
ATOM 721 O O . VAL A 1 86 ? 1.313 16.834 -3.554 1.00 91.94 86 VAL A O 1
ATOM 724 N N . ALA A 1 87 ? 2.609 15.864 -1.987 1.00 90.31 87 ALA A N 1
ATOM 725 C CA . ALA A 1 87 ? 3.800 16.680 -2.218 1.00 90.31 87 ALA A CA 1
ATOM 726 C C . ALA A 1 87 ? 4.482 16.374 -3.562 1.00 90.31 87 ALA A C 1
ATOM 728 O O . ALA A 1 87 ? 4.953 17.292 -4.225 1.00 90.31 87 ALA A O 1
ATOM 729 N N . GLU A 1 88 ? 4.480 15.110 -3.995 1.00 88.19 88 GLU A N 1
ATOM 730 C CA . GLU A 1 88 ? 4.996 14.669 -5.301 1.00 88.19 88 GLU A CA 1
ATOM 731 C C . GLU A 1 88 ? 4.206 15.258 -6.487 1.00 88.19 88 GLU A C 1
ATOM 733 O O . GLU A 1 88 ? 4.619 15.123 -7.635 1.00 88.19 88 GLU A O 1
ATOM 738 N N . GLY A 1 89 ? 3.060 15.904 -6.243 1.00 80.81 89 GLY A N 1
ATOM 739 C CA . GLY A 1 89 ? 2.183 16.404 -7.304 1.00 80.81 89 GLY A CA 1
ATOM 740 C C . GLY A 1 89 ? 1.377 15.298 -7.992 1.00 80.81 89 GLY A C 1
ATOM 741 O O . GLY A 1 89 ? 0.592 15.587 -8.896 1.00 80.81 89 GLY A O 1
ATOM 742 N N . SER A 1 90 ? 1.506 14.056 -7.516 1.00 75.81 90 SER A N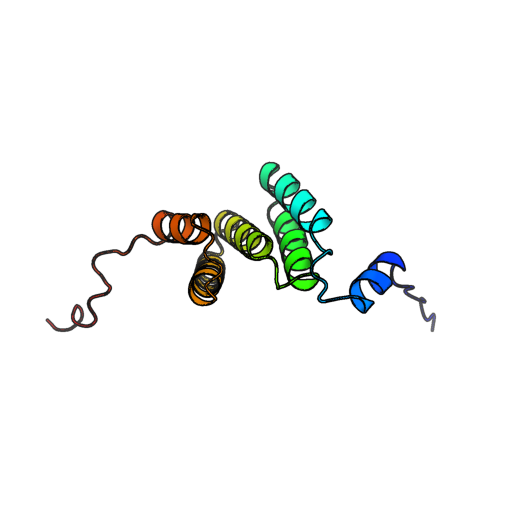 1
ATOM 743 C CA . SER A 1 90 ? 0.695 12.889 -7.869 1.00 75.81 90 SER A CA 1
ATOM 744 C C . SER A 1 90 ? -0.719 13.054 -7.301 1.00 75.81 90 SER A C 1
ATOM 746 O O . SER A 1 90 ? -1.129 12.413 -6.330 1.00 75.81 90 SER A O 1
ATOM 748 N N . CYS A 1 91 ? -1.450 14.015 -7.865 1.00 61.06 91 CYS A N 1
ATOM 749 C CA . CYS A 1 91 ? -2.704 14.544 -7.353 1.00 61.06 91 CYS A CA 1
ATOM 750 C C . CYS A 1 91 ? -3.864 13.567 -7.565 1.00 61.06 91 CYS A C 1
ATOM 752 O O . CYS A 1 91 ? -4.757 13.785 -8.379 1.00 61.06 91 CYS A O 1
ATOM 754 N N . THR A 1 92 ? -3.868 12.493 -6.785 1.00 69.62 92 THR A N 1
ATOM 755 C CA . THR A 1 92 ? -5.048 11.650 -6.630 1.00 69.62 92 THR A CA 1
ATOM 756 C C . THR A 1 92 ? -5.947 12.383 -5.639 1.00 69.62 92 THR A C 1
ATOM 758 O O . THR A 1 92 ? -5.622 12.445 -4.453 1.00 69.62 92 THR A O 1
ATOM 761 N N . ASP A 1 93 ? -7.042 13.001 -6.091 1.00 87.69 93 ASP A N 1
ATOM 762 C CA . ASP A 1 93 ? -7.995 13.712 -5.213 1.00 87.69 93 ASP A CA 1
ATOM 763 C C . ASP A 1 93 ? -8.426 12.868 -4.004 1.00 87.69 93 ASP A C 1
ATOM 765 O O . ASP A 1 93 ? -8.682 13.383 -2.910 1.00 87.69 93 ASP A O 1
ATOM 769 N N . GLU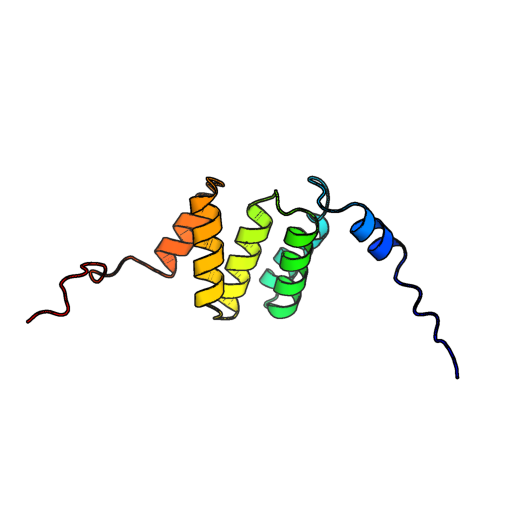 A 1 94 ? -8.404 11.551 -4.183 1.00 89.94 94 GLU A N 1
ATOM 770 C CA . GLU A 1 94 ? -8.662 10.555 -3.159 1.00 89.94 94 GLU A CA 1
ATOM 771 C C . GLU A 1 94 ? -7.628 10.574 -2.016 1.00 89.94 94 GLU A C 1
ATOM 773 O O . GLU A 1 94 ? -8.016 10.446 -0.860 1.00 89.94 94 GLU A O 1
ATOM 778 N N . ALA A 1 95 ? -6.343 10.847 -2.276 1.00 92.88 95 ALA A N 1
ATOM 779 C CA . ALA A 1 95 ? -5.327 10.993 -1.227 1.00 92.88 95 ALA A CA 1
ATOM 780 C C . ALA A 1 95 ? -5.638 12.186 -0.308 1.00 92.88 95 ALA A C 1
ATOM 782 O O . ALA A 1 95 ? -5.623 12.075 0.921 1.00 92.88 95 ALA A O 1
ATOM 783 N N . ARG A 1 96 ? -6.004 13.331 -0.902 1.00 91.75 96 ARG A N 1
ATOM 784 C CA . ARG A 1 96 ? -6.432 14.522 -0.148 1.00 91.75 96 ARG A CA 1
ATOM 785 C C . ARG A 1 96 ? -7.729 14.264 0.611 1.00 91.75 96 ARG A C 1
ATOM 787 O O . ARG A 1 96 ? -7.897 14.749 1.729 1.00 91.75 96 ARG A O 1
ATOM 794 N N . ARG A 1 97 ? -8.654 13.510 0.017 1.00 92.88 97 ARG A N 1
ATOM 795 C CA . ARG A 1 97 ? -9.907 13.103 0.659 1.00 92.88 97 ARG A CA 1
ATOM 796 C C . ARG A 1 97 ? -9.651 12.202 1.868 1.00 92.88 97 ARG A C 1
ATOM 798 O O . ARG A 1 97 ? -10.233 12.455 2.921 1.00 92.88 97 ARG A O 1
ATOM 805 N N . LEU A 1 98 ? -8.767 11.212 1.744 1.00 93.38 98 LEU A N 1
ATOM 806 C CA . LEU A 1 98 ? -8.338 10.332 2.836 1.00 93.38 98 LEU A CA 1
ATOM 807 C C . LEU A 1 98 ? -7.689 11.130 3.970 1.00 93.38 98 LEU A C 1
ATOM 809 O O . LEU A 1 98 ? -8.068 10.952 5.127 1.00 93.38 98 LEU A O 1
ATOM 813 N N . LEU A 1 99 ? -6.798 12.072 3.639 1.00 93.19 99 LEU A N 1
ATOM 814 C CA . LEU A 1 99 ? -6.207 12.980 4.625 1.00 93.19 99 LEU A CA 1
ATOM 815 C C . LEU A 1 99 ? -7.275 13.780 5.370 1.00 93.19 99 LEU A C 1
ATOM 817 O O . LEU A 1 99 ? -7.302 13.736 6.592 1.00 93.19 99 LEU A O 1
ATOM 821 N N . ARG A 1 100 ? -8.199 14.445 4.666 1.00 93.75 100 ARG A N 1
ATOM 822 C CA . ARG A 1 100 ? -9.281 15.212 5.313 1.00 93.75 100 ARG A CA 1
ATOM 823 C C . ARG A 1 100 ? -10.190 14.346 6.183 1.00 93.75 100 ARG A C 1
ATOM 825 O O . ARG A 1 100 ? -10.684 14.821 7.199 1.00 93.75 100 ARG A O 1
ATOM 832 N N . ARG A 1 101 ? -10.432 13.097 5.778 1.00 94.38 101 ARG A N 1
ATOM 833 C CA . ARG A 1 101 ? -11.298 12.158 6.501 1.00 94.38 101 ARG A CA 1
ATOM 834 C C . ARG A 1 101 ? -10.681 11.692 7.820 1.00 94.38 101 ARG A C 1
ATOM 836 O O . ARG A 1 101 ? -11.406 11.567 8.799 1.00 94.38 101 ARG A O 1
ATOM 843 N N . HIS A 1 102 ? -9.384 11.390 7.828 1.00 94.00 102 HIS A N 1
ATOM 844 C CA . HIS A 1 102 ? -8.709 10.769 8.975 1.00 94.00 102 HIS A CA 1
ATOM 845 C C . HIS A 1 102 ? -7.869 11.747 9.807 1.00 94.00 102 HIS A C 1
ATOM 847 O O . HIS A 1 102 ? -7.657 11.507 10.991 1.00 94.00 102 HIS A O 1
ATOM 853 N N . TRP A 1 103 ? -7.451 12.864 9.212 1.00 93.62 103 TRP A N 1
ATOM 854 C CA . TRP A 1 103 ? -6.752 13.980 9.852 1.00 93.62 103 TRP A CA 1
ATOM 855 C C . TRP A 1 103 ? -7.375 15.304 9.408 1.00 93.62 103 TRP A C 1
ATOM 857 O O . TRP A 1 103 ? -6.745 16.074 8.673 1.00 93.62 103 TRP A O 1
ATOM 867 N N . PRO A 1 104 ? -8.625 15.584 9.814 1.00 84.38 104 PRO A N 1
ATOM 868 C CA . PRO A 1 104 ? -9.161 16.924 9.659 1.00 84.38 104 PRO A CA 1
ATOM 869 C C . PRO A 1 104 ? -8.216 17.893 10.375 1.00 84.38 104 PRO A C 1
ATOM 871 O O . PRO A 1 104 ? -7.751 17.609 11.479 1.00 84.38 104 PRO A O 1
ATOM 874 N N . ALA A 1 105 ? -7.900 19.021 9.741 1.00 68.62 105 ALA A N 1
ATOM 875 C CA . ALA A 1 105 ? -7.214 20.095 10.440 1.00 68.62 105 ALA A CA 1
ATOM 876 C C . ALA A 1 105 ? -8.112 20.524 11.612 1.00 68.62 105 ALA A C 1
ATOM 878 O O . ALA A 1 105 ? -9.170 21.115 11.400 1.00 68.62 105 ALA A O 1
ATOM 879 N N . GLY A 1 106 ? -7.736 20.150 12.836 1.00 56.28 106 GLY A N 1
ATOM 880 C CA . GLY A 1 106 ? -8.281 20.772 14.038 1.00 56.28 106 GLY A CA 1
ATOM 881 C C . GLY A 1 106 ? -7.775 22.216 14.139 1.00 56.28 106 GLY A C 1
ATOM 882 O O . GLY A 1 106 ? -6.827 22.567 13.434 1.00 56.28 106 GLY A O 1
ATOM 883 N N . PRO A 1 107 ? -8.341 23.058 15.020 1.00 48.75 107 PRO A N 1
ATOM 884 C CA . PRO A 1 107 ? -7.895 24.444 15.232 1.00 48.75 107 PRO A CA 1
ATOM 885 C C . PRO A 1 107 ? -6.454 24.585 15.782 1.00 48.75 107 PRO A C 1
ATOM 887 O O . PRO A 1 107 ? -6.062 25.651 16.233 1.00 48.75 107 PRO A O 1
ATOM 890 N N . GLU A 1 108 ? -5.640 23.533 15.731 1.00 50.12 108 GLU A N 1
ATOM 891 C CA . GLU A 1 108 ? -4.368 23.388 16.436 1.00 50.12 108 GLU A CA 1
ATOM 892 C C . GLU A 1 108 ? -3.193 23.214 15.461 1.00 50.12 108 GLU A C 1
ATOM 894 O O . GLU A 1 108 ? -2.291 22.397 15.629 1.00 50.12 108 GLU A O 1
ATOM 899 N N . SER A 1 109 ? -3.210 24.019 14.401 1.00 49.59 109 SER A N 1
ATOM 900 C CA . SER A 1 109 ? -1.998 24.424 13.688 1.00 49.59 109 SER A CA 1
ATOM 901 C C . SER A 1 109 ? -1.770 25.926 13.850 1.00 49.59 109 SER A C 1
ATOM 903 O O . SER A 1 109 ? -1.339 26.592 12.912 1.00 49.59 109 SER A O 1
ATOM 905 N N . ASP A 1 110 ? -2.107 26.467 15.023 1.00 44.62 110 ASP A N 1
ATOM 906 C CA . ASP A 1 110 ? -1.600 27.760 15.457 1.00 44.62 110 ASP A CA 1
ATOM 907 C C . ASP A 1 110 ? -0.340 27.500 16.303 1.00 44.62 110 ASP A C 1
ATOM 909 O O . ASP A 1 110 ? -0.446 26.994 17.425 1.00 44.62 110 ASP A O 1
ATOM 913 N N . PRO A 1 111 ? 0.873 27.787 15.795 1.00 50.41 111 PRO A N 1
ATOM 914 C CA . PRO A 1 111 ? 2.117 27.591 16.541 1.00 50.41 111 PRO A CA 1
ATOM 915 C C . PRO A 1 111 ? 2.212 28.455 17.816 1.00 50.41 111 PRO A C 1
ATOM 917 O O . PRO A 1 111 ? 3.215 28.377 18.525 1.00 50.41 111 PRO A O 1
ATOM 920 N N . ASN A 1 112 ? 1.192 29.267 18.124 1.00 48.56 112 ASN A N 1
ATOM 921 C CA . ASN A 1 112 ? 1.134 30.138 19.291 1.00 48.56 112 ASN A CA 1
ATOM 922 C C . ASN A 1 112 ? 0.176 29.672 20.413 1.00 48.56 112 ASN A C 1
ATOM 924 O O . ASN A 1 112 ? 0.058 30.356 21.426 1.00 48.56 112 ASN A O 1
ATOM 928 N N . ALA A 1 113 ? -0.469 28.504 20.301 1.00 46.78 113 ALA A N 1
ATOM 929 C CA . ALA A 1 113 ? -1.415 28.015 21.320 1.00 46.78 113 ALA A CA 1
ATOM 930 C C . ALA A 1 113 ? -0.768 27.585 22.664 1.00 46.78 113 ALA A C 1
ATOM 932 O O . ALA A 1 113 ? -1.471 27.240 23.609 1.00 46.78 113 ALA A O 1
ATOM 933 N N . GLY A 1 114 ? 0.566 27.625 22.775 1.00 44.97 114 GLY A N 1
ATOM 934 C CA . GLY A 1 114 ? 1.327 27.263 23.980 1.00 44.97 114 GLY A CA 1
ATOM 935 C C . GLY A 1 114 ? 1.891 28.44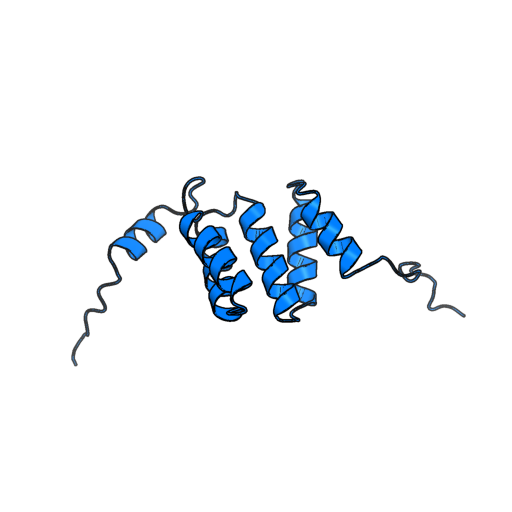0 24.785 1.00 44.97 114 GLY A C 1
ATOM 936 O O . GLY A 1 114 ? 2.822 28.238 25.563 1.00 44.97 114 GLY A O 1
ATOM 937 N N . LYS A 1 115 ? 1.404 29.670 24.578 1.00 43.91 115 LYS A N 1
ATOM 938 C CA . LYS A 1 115 ? 1.808 30.842 25.373 1.00 43.91 115 LYS A CA 1
ATOM 939 C C . LYS A 1 115 ? 0.589 31.583 25.922 1.00 43.91 115 LYS A C 1
ATOM 941 O O . LYS A 1 115 ? 0.174 32.595 25.362 1.00 43.91 115 LYS A O 1
ATOM 946 N N . ALA A 1 116 ? 0.057 31.083 27.030 1.00 45.59 116 ALA A N 1
ATOM 947 C CA . ALA A 1 116 ? -0.778 31.833 27.964 1.00 45.59 116 ALA A CA 1
ATOM 948 C C . ALA A 1 116 ? -0.397 31.428 29.390 1.00 45.59 116 ALA A C 1
ATOM 950 O O . ALA A 1 116 ? -0.193 30.211 29.605 1.00 45.59 116 ALA A O 1
#

pLDDT: mean 86.58, std 16.78, range [42.59, 98.75]

Secondary structure (DSSP, 8-state):
---------HHHHHHHHH-S-TTSSHHHHHHHHHHHHTT-HHHHHHHHHHHHHH-TT-HHHHHHHHHHHHHTT-HHHHHHHHHHHHHTT---HHHHHHHHHHS---S---TTTT--

Sequence (116 aa):
MGRSDRRRDPQLAREEALRPRPFLGYDRDQLGVYLLGRDALELAESQFRRAVWLNPYEPWFKLHWATVLVALKRMGEAQQLLRELVAEGSCTDEARRLLRRHWPAGPESDPNAGKA

Radius of gyr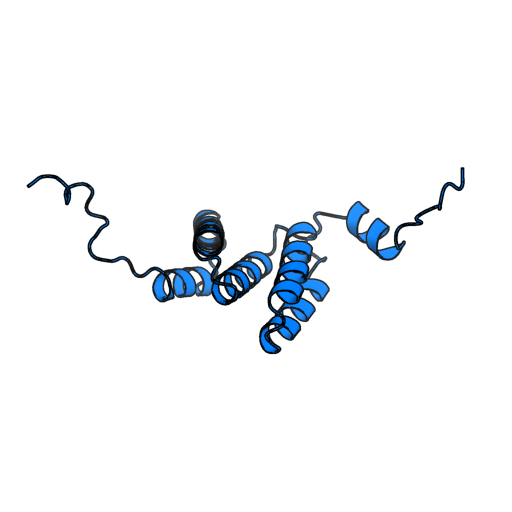ation: 18.33 Å; chains: 1; bounding box: 39×62×44 Å